Protein AF-A0A383WHK3-F1 (afdb_monomer)

Nearest PDB structures (foldseek):
  7p3q-assembly1_A  TM=7.255E-01  e=9.304E-02  Streptomyces coelicolor A3(2)
  5olk-assembly1_D  TM=7.161E-01  e=9.857E-02  Leeuwenhoekiella blandensis MED217
  8p23-assembly1_A  TM=6.210E-01  e=4.689E-01  Segatella copri
  3hnf-assembly1_B  TM=6.020E-01  e=5.008E+00  Homo sapiens
  2rn7-assembly1_A  TM=3.044E-01  e=5.306E+00  Shigella flexneri

Secondary structure (DSSP, 8-state):
--------------------HHHH---EEEESTT--EEEE--HHHHHHHHHHTT--HHHHHHHHHHHHHHHHHTT--EEEHHHHHHHHHHHHHHTT--HHHHHHHHHHHHHHHHT--------PPP-------SS-------------

pLDDT: mean 73.5, std 18.77, range [35.22, 94.31]

Solvent-accessible surface area (backbone atoms only — not comparable to full-atom values): 9647 Å² total; per-residue (Å²): 136,87,84,82,90,79,87,82,77,87,80,72,83,77,81,71,85,65,81,49,79,72,73,75,56,72,25,38,34,35,39,73,98,82,54,85,41,69,47,72,67,47,54,66,57,49,25,51,54,36,42,74,39,71,39,56,64,77,57,20,48,54,51,24,52,50,46,53,45,51,33,58,76,69,67,49,40,75,37,44,58,66,57,52,47,53,54,43,50,53,52,43,48,76,73,70,50,59,67,69,43,52,53,43,40,51,55,53,50,54,41,64,74,66,70,61,84,88,83,82,83,82,85,73,82,76,81,84,69,75,76,94,74,86,83,88,87,85,88,88,87,83,89,89,84,88,83,135

Sequence (148 aa):
MDVARGGQEGGRPKKRTGTSKYDFFKVKVWLGENMDHYYVLSRFLICRMLTVTKIPYIKAVKIALETKKYLVDNNLQDVTQTELENVLFSIIRAKGFDEQYIDCYRMVTQFYQQRQPLCIIICGTAWTGEPSSGEIWQQSSRPGSTHQ

Structure (mmCIF, N/CA/C/O backbone):
data_AF-A0A383WHK3-F1
#
_entry.id   AF-A0A383WHK3-F1
#
loop_
_atom_site.group_PDB
_atom_site.id
_atom_site.type_symbol
_atom_site.label_atom_id
_atom_site.label_alt_id
_atom_site.label_comp_id
_atom_site.label_asym_id
_atom_site.label_entity_id
_atom_site.label_seq_id
_atom_site.pdbx_PDB_ins_code
_atom_site.Cartn_x
_atom_site.Cartn_y
_atom_site.Cartn_z
_atom_site.occupancy
_atom_site.B_iso_or_equiv
_atom_site.auth_seq_id
_atom_site.auth_comp_id
_atom_site.auth_asym_id
_atom_site.auth_atom_id
_atom_site.pdbx_PDB_model_num
ATOM 1 N N . MET A 1 1 ? -36.283 -60.110 -13.080 1.00 43.97 1 MET A N 1
ATOM 2 C CA . MET A 1 1 ? -36.154 -58.720 -13.549 1.00 43.97 1 MET A CA 1
ATOM 3 C C . MET A 1 1 ? -35.778 -57.871 -12.356 1.00 43.97 1 MET A C 1
ATOM 5 O O . MET A 1 1 ? -36.614 -57.473 -11.559 1.00 43.97 1 MET A O 1
ATOM 9 N N . ASP A 1 2 ? -34.467 -57.776 -12.207 1.00 35.22 2 ASP A N 1
ATOM 10 C CA . ASP A 1 2 ? -33.658 -56.862 -11.416 1.00 35.22 2 ASP A CA 1
ATOM 11 C C . ASP A 1 2 ? -34.233 -55.437 -11.310 1.00 35.22 2 ASP A C 1
ATOM 13 O O . ASP A 1 2 ? -34.703 -54.880 -12.297 1.00 35.22 2 ASP A O 1
ATOM 17 N N . VAL A 1 3 ? -34.144 -54.800 -10.139 1.00 45.72 3 VAL A N 1
ATOM 18 C CA . VAL A 1 3 ? -33.034 -53.891 -9.784 1.00 45.72 3 VAL A CA 1
ATOM 19 C C . VAL A 1 3 ? -33.304 -53.266 -8.409 1.00 45.72 3 VAL A C 1
ATOM 21 O O . VAL A 1 3 ? -34.399 -52.816 -8.083 1.00 45.72 3 VAL A O 1
ATOM 24 N N . ALA A 1 4 ? -32.251 -53.265 -7.599 1.00 42.22 4 ALA A N 1
ATOM 25 C CA . ALA A 1 4 ? -32.159 -52.726 -6.255 1.00 42.22 4 ALA A CA 1
ATOM 26 C C . ALA A 1 4 ? -31.825 -51.219 -6.215 1.00 42.22 4 ALA A C 1
ATOM 28 O O . ALA A 1 4 ? -31.223 -50.694 -7.142 1.00 42.22 4 ALA A O 1
ATOM 29 N N . ARG A 1 5 ? -32.082 -50.620 -5.038 1.00 44.84 5 ARG A N 1
ATOM 30 C CA . ARG A 1 5 ? -31.336 -49.530 -4.361 1.00 44.84 5 ARG A CA 1
ATOM 31 C C . ARG A 1 5 ? -31.123 -48.183 -5.072 1.00 44.84 5 ARG A C 1
ATOM 33 O O . ARG A 1 5 ? -30.495 -48.084 -6.115 1.00 44.84 5 ARG A O 1
ATOM 40 N N . GLY A 1 6 ? -31.399 -47.120 -4.315 1.00 38.00 6 GLY A N 1
ATOM 41 C CA . GLY A 1 6 ? -30.724 -45.836 -4.499 1.00 38.00 6 GLY A CA 1
ATOM 42 C C . GLY A 1 6 ? -31.253 -44.730 -3.597 1.00 38.00 6 GLY A C 1
ATOM 43 O O . GLY A 1 6 ? -31.949 -43.843 -4.073 1.00 38.00 6 GLY A O 1
ATOM 44 N N . GLY A 1 7 ? -30.924 -44.765 -2.301 1.00 46.41 7 GLY A N 1
ATOM 45 C CA . GLY A 1 7 ? -30.976 -43.556 -1.478 1.00 46.41 7 GLY A CA 1
ATOM 46 C C . GLY A 1 7 ? -29.933 -42.554 -1.979 1.00 46.41 7 GLY A C 1
ATOM 47 O O . GLY A 1 7 ? -28.812 -42.952 -2.291 1.00 46.41 7 GLY A O 1
ATOM 48 N N . GLN A 1 8 ? -30.294 -41.274 -2.071 1.00 47.16 8 GLN A N 1
ATOM 49 C CA . GLN A 1 8 ? -29.325 -40.203 -2.297 1.00 47.16 8 GLN A CA 1
ATOM 50 C C . GLN A 1 8 ? -29.117 -39.401 -1.018 1.00 47.16 8 GLN A C 1
ATOM 52 O O . GLN A 1 8 ? -30.025 -38.783 -0.465 1.00 47.16 8 GLN A O 1
ATOM 57 N N . GLU A 1 9 ? -27.873 -39.499 -0.565 1.00 41.22 9 GLU A N 1
ATOM 58 C CA . GLU A 1 9 ? -27.246 -38.842 0.566 1.00 41.22 9 GLU A CA 1
ATOM 59 C C . GLU A 1 9 ? -27.196 -37.317 0.421 1.00 41.22 9 GLU A C 1
ATOM 61 O O . GLU A 1 9 ? -27.040 -36.756 -0.666 1.00 41.22 9 GLU A O 1
ATOM 66 N N . GLY A 1 10 ? -27.239 -36.650 1.576 1.00 50.59 10 GLY A N 1
ATOM 67 C CA . GLY A 1 10 ? -26.959 -35.231 1.722 1.00 50.59 10 GLY A CA 1
ATOM 68 C C . GLY A 1 10 ? -25.567 -34.845 1.215 1.00 50.59 10 GLY A C 1
ATOM 69 O O . GLY A 1 10 ? -24.540 -35.180 1.804 1.00 50.59 10 GLY A O 1
ATOM 70 N N . GLY A 1 11 ? -25.541 -34.033 0.162 1.00 41.91 11 GLY A N 1
ATOM 71 C CA . GLY A 1 11 ? -24.355 -33.308 -0.271 1.00 41.91 11 GLY A CA 1
ATOM 72 C C . GLY A 1 11 ? -24.132 -32.062 0.584 1.00 41.91 11 GLY A C 1
ATOM 73 O O . GLY A 1 11 ? -24.636 -30.986 0.275 1.00 41.91 11 GLY A O 1
ATOM 74 N N . ARG A 1 12 ? -23.334 -32.183 1.649 1.00 56.22 12 ARG A N 1
ATOM 75 C CA . ARG A 1 12 ? -22.720 -31.037 2.346 1.00 56.22 12 ARG A CA 1
ATOM 76 C C . ARG A 1 12 ? -21.965 -30.188 1.305 1.00 56.22 12 ARG A C 1
ATOM 78 O O . ARG A 1 12 ? -21.200 -30.769 0.530 1.00 56.22 12 ARG A O 1
ATOM 85 N N . PRO A 1 13 ? -22.110 -28.850 1.252 1.00 53.56 13 PRO A N 1
ATOM 86 C CA . PRO A 1 13 ? -21.389 -28.063 0.260 1.00 53.56 13 PRO A CA 1
ATOM 87 C C . PRO A 1 13 ? -19.882 -28.217 0.494 1.00 53.56 13 PRO A C 1
ATOM 89 O O . PRO A 1 13 ? -19.357 -27.857 1.551 1.00 53.56 13 PRO A O 1
ATOM 92 N N . LYS A 1 14 ? -19.182 -28.790 -0.495 1.00 52.47 14 LYS A N 1
ATOM 93 C CA . LYS A 1 14 ? -17.717 -28.864 -0.527 1.00 52.47 14 LYS A CA 1
ATOM 94 C C . LYS A 1 14 ? -17.174 -27.445 -0.362 1.00 52.47 14 LYS A C 1
ATOM 96 O O . LYS A 1 14 ? -17.355 -26.612 -1.251 1.00 52.47 14 LYS A O 1
ATOM 101 N N . LYS A 1 15 ? -16.463 -27.178 0.741 1.00 53.94 15 LYS A N 1
ATOM 102 C CA . LYS A 1 15 ? -15.545 -26.036 0.835 1.00 53.94 15 LYS A CA 1
ATOM 103 C C . LYS A 1 15 ? -14.505 -26.219 -0.265 1.00 53.94 15 LYS A C 1
ATOM 105 O O . LYS A 1 15 ? -13.530 -26.942 -0.090 1.00 53.94 15 LYS A O 1
ATOM 110 N N . ARG A 1 16 ? -14.741 -25.601 -1.420 1.00 54.88 16 ARG A N 1
ATOM 111 C CA . ARG A 1 16 ? -13.711 -25.418 -2.433 1.00 54.88 16 ARG A CA 1
ATOM 112 C C . ARG A 1 16 ? -12.630 -24.567 -1.775 1.00 54.88 16 ARG A C 1
ATOM 114 O O . ARG A 1 16 ? -12.833 -23.375 -1.561 1.00 54.88 16 ARG A O 1
ATOM 121 N N . THR A 1 17 ? -11.500 -25.175 -1.434 1.00 58.97 17 THR A N 1
ATOM 122 C CA . THR A 1 17 ? -10.219 -24.478 -1.294 1.00 58.97 17 THR A CA 1
ATOM 123 C C . THR A 1 17 ? -9.858 -23.954 -2.680 1.00 58.97 17 THR A C 1
ATOM 125 O O . THR A 1 17 ? -9.087 -24.547 -3.424 1.00 58.97 17 THR A O 1
ATOM 128 N N . GLY A 1 18 ? -10.565 -22.900 -3.085 1.00 50.91 18 GLY A N 1
ATOM 129 C CA . GLY A 1 18 ? -10.449 -22.295 -4.394 1.00 50.91 18 GLY A CA 1
ATOM 130 C C . GLY A 1 18 ? -9.168 -21.495 -4.424 1.00 50.91 18 GLY A C 1
ATOM 131 O O . GLY A 1 18 ? -9.126 -20.384 -3.899 1.00 50.91 18 GLY A O 1
ATOM 132 N N . THR A 1 19 ? -8.135 -22.058 -5.038 1.00 56.53 19 THR A N 1
ATOM 133 C CA . THR A 1 19 ? -7.092 -21.243 -5.647 1.00 56.53 19 THR A CA 1
ATOM 134 C C . THR A 1 19 ? -7.800 -20.247 -6.555 1.00 56.53 19 THR A C 1
ATOM 136 O O . THR A 1 19 ? -8.525 -20.613 -7.483 1.00 56.53 19 THR A O 1
ATOM 139 N N . SER A 1 20 ? -7.715 -18.971 -6.199 1.00 64.25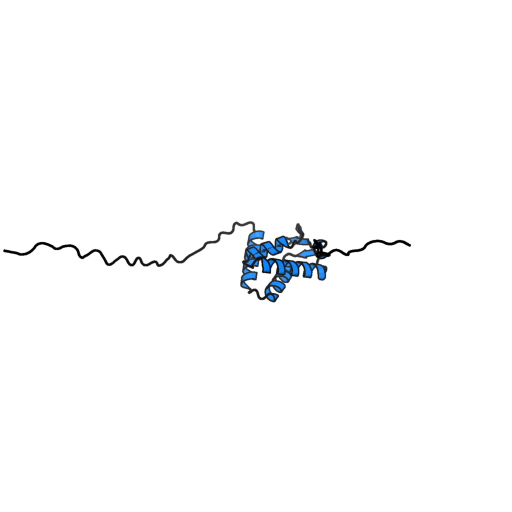 20 SER A N 1
ATOM 140 C CA . SER A 1 20 ? -8.394 -17.939 -6.962 1.00 64.25 20 SER A CA 1
ATOM 141 C C . SER A 1 20 ? -7.617 -17.716 -8.253 1.00 64.25 20 SER A C 1
ATOM 143 O O . SER A 1 20 ? -6.392 -17.815 -8.242 1.00 64.25 20 SER A O 1
ATOM 145 N N . LYS A 1 21 ? -8.287 -17.368 -9.362 1.00 73.56 21 LYS A N 1
ATOM 146 C CA . LYS A 1 21 ? -7.616 -16.962 -10.616 1.00 73.56 21 LYS A CA 1
ATOM 147 C C . LYS A 1 21 ? -6.451 -16.004 -10.318 1.00 73.56 21 LYS A C 1
ATOM 149 O O . LYS A 1 21 ? -5.365 -16.176 -10.852 1.00 73.56 21 LYS A O 1
ATOM 154 N N . TYR A 1 22 ? -6.657 -15.075 -9.383 1.00 75.25 22 TYR A N 1
ATOM 155 C CA . TYR A 1 22 ? -5.701 -14.048 -8.955 1.00 75.25 22 TYR A CA 1
ATOM 156 C C . TYR A 1 22 ? -4.447 -14.566 -8.224 1.00 75.25 22 TYR A C 1
ATOM 158 O O . TYR A 1 22 ? -3.498 -13.801 -8.066 1.00 75.25 22 TYR A O 1
ATOM 166 N N . ASP A 1 23 ? -4.421 -15.830 -7.789 1.00 69.06 23 ASP A N 1
ATOM 167 C CA . ASP A 1 23 ? -3.254 -16.452 -7.147 1.00 69.06 23 ASP A CA 1
ATOM 168 C C . ASP A 1 23 ? -2.228 -16.961 -8.173 1.00 69.06 23 ASP A C 1
ATOM 170 O O . ASP A 1 23 ? -1.044 -17.064 -7.859 1.00 69.06 23 ASP A O 1
ATOM 174 N N . PHE A 1 24 ? -2.653 -17.225 -9.414 1.00 74.38 24 PHE A N 1
ATOM 175 C CA . PHE A 1 24 ? -1.764 -17.672 -10.493 1.00 74.38 24 PHE A CA 1
ATOM 176 C C . PHE A 1 24 ? -1.035 -16.513 -11.186 1.00 74.38 24 PHE A C 1
ATOM 178 O O . PHE A 1 24 ? 0.005 -16.718 -11.811 1.00 74.38 24 PHE A O 1
ATOM 185 N N . PHE A 1 25 ? -1.548 -15.287 -11.049 1.00 78.19 25 PHE A N 1
ATOM 186 C CA . PHE A 1 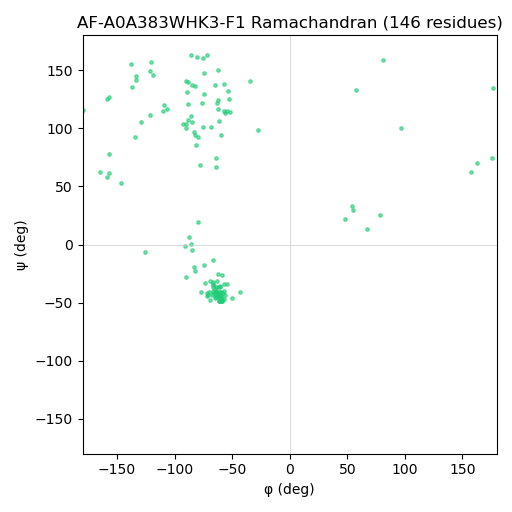25 ? -0.965 -14.107 -11.682 1.00 78.19 25 PHE A CA 1
ATOM 187 C C . PHE A 1 25 ? 0.093 -13.464 -10.788 1.00 78.19 25 PHE A C 1
ATOM 189 O O . PHE A 1 25 ? -0.196 -12.802 -9.781 1.00 78.19 25 PHE A O 1
ATOM 196 N N . LYS A 1 26 ? 1.351 -13.637 -11.191 1.00 83.50 26 LYS A N 1
ATOM 197 C CA . LYS A 1 26 ? 2.488 -12.941 -10.595 1.00 83.50 26 LYS A CA 1
ATOM 198 C C . LYS A 1 26 ? 2.491 -11.503 -11.101 1.00 83.50 26 LYS A C 1
ATOM 200 O O . LYS A 1 26 ? 2.539 -11.272 -12.298 1.00 83.50 26 LYS A O 1
ATOM 205 N N . VAL A 1 27 ? 2.421 -10.561 -10.168 1.00 88.31 27 VAL A N 1
ATOM 206 C CA . VAL A 1 27 ? 2.607 -9.133 -10.448 1.00 88.31 27 VAL A CA 1
ATOM 207 C C . VAL A 1 27 ? 3.944 -8.771 -9.826 1.00 88.31 27 VAL A C 1
ATOM 209 O O . VAL A 1 27 ? 4.121 -9.000 -8.629 1.00 88.31 27 VAL A O 1
ATOM 212 N N . LYS A 1 28 ? 4.890 -8.305 -10.629 1.00 88.88 28 LYS A N 1
ATOM 213 C CA . LYS A 1 28 ? 6.197 -7.826 -10.198 1.00 88.88 28 LYS A CA 1
ATOM 214 C C . LYS A 1 28 ? 6.098 -6.341 -9.903 1.00 88.88 28 LYS A C 1
ATOM 216 O O . LYS A 1 28 ? 5.559 -5.580 -10.702 1.00 88.88 28 LYS A O 1
ATOM 221 N N . VAL A 1 29 ? 6.612 -5.960 -8.744 1.00 87.56 29 VAL A N 1
ATOM 222 C CA . VAL A 1 29 ? 6.706 -4.566 -8.339 1.00 87.56 29 VAL A CA 1
ATOM 223 C C . VAL A 1 29 ? 8.167 -4.170 -8.343 1.00 87.56 29 VAL A C 1
ATOM 225 O O . VAL A 1 29 ? 8.954 -4.730 -7.576 1.00 87.56 29 VAL A O 1
ATOM 228 N N . TRP A 1 30 ? 8.512 -3.246 -9.229 1.00 87.69 30 TRP A N 1
ATOM 229 C CA . TRP A 1 30 ? 9.867 -2.753 -9.430 1.00 87.69 30 TRP A CA 1
ATOM 230 C C . TRP A 1 30 ? 10.210 -1.674 -8.398 1.00 87.69 30 TRP A C 1
ATOM 232 O O . TRP A 1 30 ? 9.391 -0.808 -8.076 1.00 87.69 30 TRP A O 1
ATOM 242 N N . LEU A 1 31 ? 11.423 -1.769 -7.858 1.00 83.38 31 LEU A N 1
ATOM 243 C CA . LEU A 1 31 ? 11.970 -0.932 -6.798 1.00 83.38 31 LEU A CA 1
ATOM 244 C C . LEU A 1 31 ? 13.245 -0.227 -7.267 1.00 83.38 31 LEU A C 1
ATOM 246 O O . LEU A 1 31 ? 14.034 -0.790 -8.026 1.00 83.38 31 LEU A O 1
ATOM 250 N N . GLY A 1 32 ? 13.479 0.964 -6.711 1.00 75.94 32 GLY A N 1
ATOM 251 C CA . GLY A 1 32 ? 14.653 1.787 -7.001 1.00 75.94 32 GLY A CA 1
ATOM 252 C C . GLY A 1 32 ? 14.514 2.594 -8.292 1.00 75.94 32 GLY A C 1
ATOM 253 O O . GLY A 1 32 ? 13.722 2.257 -9.168 1.00 75.94 32 GLY A O 1
ATOM 254 N N . GLU A 1 33 ? 15.297 3.667 -8.401 1.00 76.44 33 GLU A N 1
ATOM 255 C CA . GLU A 1 33 ? 15.280 4.578 -9.559 1.00 76.44 33 GLU A CA 1
ATOM 256 C C . GLU A 1 33 ? 15.702 3.876 -10.860 1.00 76.44 33 GLU A C 1
ATOM 258 O O . GLU A 1 33 ? 15.171 4.176 -11.925 1.00 76.44 33 GLU A O 1
ATOM 263 N N . ASN A 1 34 ? 16.583 2.877 -10.756 1.00 78.50 34 ASN A N 1
ATOM 264 C CA . ASN A 1 34 ? 17.087 2.089 -11.883 1.00 78.50 34 ASN A CA 1
ATOM 265 C C . ASN A 1 34 ? 16.261 0.827 -12.189 1.00 78.50 34 ASN A C 1
ATOM 267 O O . ASN A 1 34 ? 16.602 0.089 -13.107 1.00 78.50 34 ASN A O 1
ATOM 271 N N . MET A 1 35 ? 15.201 0.537 -11.420 1.00 80.00 35 MET A N 1
ATOM 272 C CA . MET A 1 35 ? 14.435 -0.715 -11.532 1.00 80.00 35 MET A CA 1
ATOM 273 C C . MET A 1 35 ? 15.298 -1.993 -11.418 1.00 80.00 35 MET A C 1
ATOM 275 O O . MET A 1 35 ? 14.987 -3.021 -12.013 1.00 80.00 35 MET A O 1
ATOM 279 N N . ASP A 1 36 ? 16.373 -1.971 -10.628 1.00 79.62 36 ASP A N 1
ATOM 280 C CA . ASP A 1 36 ? 17.313 -3.103 -10.531 1.00 79.62 36 ASP A CA 1
ATOM 281 C C . ASP A 1 36 ? 16.756 -4.292 -9.725 1.00 79.62 36 ASP A C 1
ATOM 283 O O . ASP A 1 36 ? 17.254 -5.422 -9.792 1.00 79.62 36 ASP A O 1
ATOM 287 N N . HIS A 1 37 ? 15.712 -4.054 -8.931 1.00 80.88 37 HIS A N 1
ATOM 288 C CA . HIS A 1 37 ? 15.151 -5.041 -8.018 1.00 80.88 37 HIS A CA 1
ATOM 289 C C . HIS A 1 37 ? 13.631 -5.084 -8.119 1.00 80.88 37 HIS A C 1
ATOM 291 O O . HIS A 1 37 ? 12.974 -4.059 -8.280 1.00 80.88 37 HIS A O 1
ATOM 297 N N . TYR A 1 38 ? 13.054 -6.277 -7.966 1.00 85.88 38 TYR A N 1
ATOM 298 C CA . TYR A 1 38 ? 11.607 -6.445 -7.895 1.00 85.88 38 TYR A CA 1
ATOM 299 C C . TYR A 1 38 ? 11.205 -7.439 -6.810 1.00 85.88 38 TYR A C 1
ATOM 301 O O . TYR A 1 38 ? 11.952 -8.354 -6.458 1.00 85.88 38 TYR A O 1
ATOM 309 N N . TYR A 1 39 ? 9.979 -7.293 -6.318 1.00 85.56 39 TYR A N 1
ATOM 310 C CA . TYR A 1 39 ? 9.309 -8.316 -5.520 1.00 85.56 39 TYR A CA 1
ATOM 311 C C . TYR A 1 39 ? 8.014 -8.760 -6.196 1.00 85.56 39 TYR A C 1
ATOM 313 O O . TYR A 1 39 ? 7.435 -8.043 -7.008 1.00 85.56 39 TYR A O 1
ATOM 321 N N . VAL A 1 40 ? 7.538 -9.962 -5.868 1.00 85.94 40 VAL A N 1
ATOM 322 C CA . VAL A 1 40 ? 6.234 -10.438 -6.348 1.00 85.94 40 VAL A CA 1
ATOM 323 C C . VAL A 1 40 ? 5.151 -9.990 -5.374 1.00 85.94 40 VAL A C 1
ATOM 325 O O . VAL A 1 40 ? 5.164 -10.354 -4.197 1.00 85.94 40 VAL A O 1
ATOM 328 N N . LEU A 1 41 ? 4.189 -9.216 -5.871 1.00 86.50 41 LEU A N 1
ATOM 329 C CA . LEU A 1 41 ? 3.085 -8.689 -5.086 1.00 86.50 41 LEU A CA 1
ATOM 330 C C . LEU A 1 41 ? 2.211 -9.818 -4.541 1.00 86.50 41 LEU A C 1
ATOM 332 O O . LEU A 1 41 ? 1.589 -10.582 -5.291 1.00 86.50 41 LEU A O 1
ATOM 336 N N . SER A 1 42 ? 2.098 -9.838 -3.217 1.00 84.75 42 SER A N 1
ATOM 337 C CA . SER A 1 42 ? 1.245 -10.747 -2.466 1.00 84.75 42 SER A CA 1
ATOM 338 C C . SER A 1 42 ? 0.207 -9.975 -1.662 1.00 84.75 42 SER A C 1
ATOM 340 O O . SER A 1 42 ? 0.480 -8.907 -1.112 1.00 84.75 42 SER A O 1
ATOM 342 N N . ARG A 1 43 ? -0.980 -10.571 -1.520 1.00 84.69 43 ARG A N 1
ATOM 343 C CA . ARG A 1 43 ? -2.067 -10.041 -0.683 1.00 84.69 43 ARG A CA 1
ATOM 344 C C . ARG A 1 43 ? -1.623 -9.842 0.769 1.00 84.69 43 ARG A C 1
ATOM 346 O O . ARG A 1 43 ? -2.050 -8.890 1.415 1.00 84.69 43 ARG A O 1
ATOM 353 N N . PHE A 1 44 ? -0.741 -10.711 1.267 1.00 85.81 44 PHE A N 1
ATOM 354 C CA . PHE A 1 44 ? -0.225 -10.637 2.634 1.00 85.81 44 PHE A CA 1
ATOM 355 C C . PHE A 1 44 ? 0.609 -9.377 2.879 1.00 85.81 44 PHE A C 1
ATOM 357 O O . PHE A 1 44 ? 0.495 -8.782 3.947 1.00 85.81 44 PHE A O 1
ATOM 364 N N . LEU A 1 45 ? 1.402 -8.948 1.893 1.00 85.12 45 LEU A N 1
ATOM 365 C CA . LEU A 1 45 ? 2.263 -7.773 2.015 1.00 85.12 45 LEU A CA 1
ATOM 366 C C . LEU A 1 45 ? 1.426 -6.491 2.079 1.00 85.12 45 LEU A C 1
ATOM 368 O O . LEU A 1 45 ? 1.588 -5.706 3.010 1.00 85.12 45 LEU A O 1
ATOM 372 N N . ILE A 1 46 ? 0.452 -6.346 1.174 1.00 88.62 46 ILE A N 1
ATOM 373 C CA . ILE A 1 46 ? -0.493 -5.218 1.188 1.00 88.62 46 ILE A CA 1
ATOM 374 C C . ILE A 1 46 ? -1.261 -5.194 2.513 1.00 88.62 46 ILE A C 1
ATOM 376 O O . ILE A 1 46 ? -1.324 -4.168 3.183 1.00 88.62 46 ILE A O 1
ATOM 380 N N . CYS A 1 47 ? -1.805 -6.339 2.936 1.00 89.81 47 CYS A N 1
ATOM 381 C CA . CYS A 1 47 ? -2.571 -6.420 4.175 1.00 89.81 47 CYS A CA 1
ATOM 382 C C . CYS A 1 47 ? -1.735 -6.018 5.399 1.00 89.81 47 CYS A C 1
ATOM 384 O O . CYS A 1 47 ? -2.243 -5.310 6.264 1.00 89.81 47 CYS A O 1
ATOM 386 N N . ARG A 1 48 ? -0.462 -6.438 5.470 1.00 87.12 48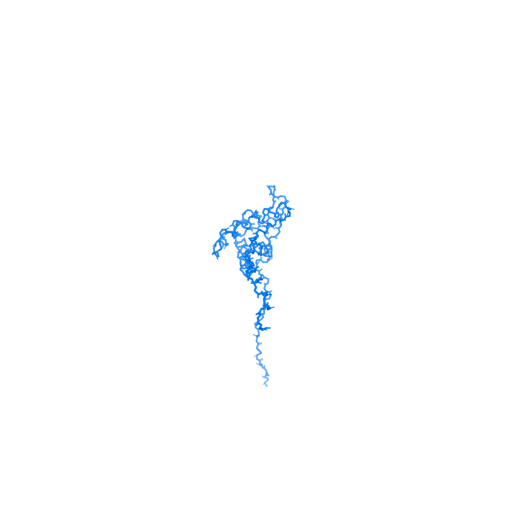 ARG A N 1
ATOM 387 C CA . ARG A 1 48 ? 0.460 -6.042 6.544 1.00 87.12 48 ARG A CA 1
ATOM 388 C C . ARG A 1 48 ? 0.675 -4.534 6.564 1.00 87.12 48 ARG A C 1
ATOM 390 O O . ARG A 1 48 ? 0.503 -3.936 7.623 1.00 87.12 48 ARG A O 1
ATOM 397 N N . MET A 1 49 ? 0.972 -3.925 5.418 1.00 86.88 49 MET A N 1
ATOM 398 C CA . MET A 1 49 ? 1.186 -2.478 5.344 1.00 86.88 49 MET A CA 1
ATOM 399 C C . MET A 1 49 ? -0.063 -1.702 5.776 1.00 86.88 49 MET A C 1
ATOM 401 O O . MET A 1 49 ? 0.029 -0.831 6.632 1.00 86.88 49 MET A O 1
ATOM 405 N N . LEU A 1 50 ? -1.248 -2.107 5.313 1.00 89.38 50 LEU A N 1
ATOM 406 C CA . LEU A 1 50 ? -2.516 -1.497 5.734 1.00 89.38 50 LEU A CA 1
ATOM 407 C C . LEU A 1 50 ? -2.788 -1.656 7.240 1.00 89.38 50 LEU A C 1
ATOM 409 O O . LEU A 1 50 ? -3.317 -0.755 7.882 1.00 89.38 50 LEU A O 1
ATOM 413 N N . THR A 1 51 ? -2.426 -2.790 7.847 1.00 89.75 51 THR A N 1
ATOM 414 C CA . THR A 1 51 ? -2.604 -2.950 9.302 1.00 89.75 51 THR A CA 1
ATOM 415 C C . THR A 1 51 ? -1.663 -2.067 10.119 1.00 89.75 51 THR A C 1
ATOM 417 O O . THR A 1 51 ? -2.045 -1.619 11.200 1.00 89.75 51 THR A O 1
ATOM 420 N N . VAL A 1 52 ? -0.459 -1.774 9.610 1.00 86.81 52 VAL A N 1
ATOM 421 C CA . VAL A 1 52 ? 0.474 -0.842 10.265 1.00 86.81 52 VAL A CA 1
ATOM 422 C C . VAL A 1 52 ? -0.095 0.578 10.254 1.00 86.81 52 VAL A C 1
ATOM 424 O O . VAL A 1 52 ? 0.031 1.288 11.249 1.00 86.81 52 VAL A O 1
ATOM 427 N N . THR A 1 53 ? -0.834 0.952 9.206 1.00 86.50 53 THR A N 1
ATOM 428 C CA . THR A 1 53 ? -1.500 2.260 9.094 1.00 86.50 53 THR A CA 1
ATOM 429 C C . THR A 1 53 ? -2.810 2.359 9.872 1.00 86.50 53 THR A C 1
ATOM 431 O O . THR A 1 53 ? -3.621 3.241 9.616 1.00 86.50 53 THR A O 1
ATOM 434 N N . LYS A 1 54 ? -3.033 1.470 10.850 1.00 87.50 54 LYS A N 1
ATOM 435 C CA . LYS A 1 54 ? -4.224 1.433 11.719 1.00 87.50 54 LYS A CA 1
ATOM 436 C C . LYS A 1 54 ? -5.532 1.066 11.005 1.00 87.50 54 LYS A C 1
ATOM 438 O O . LYS A 1 54 ? -6.601 1.195 11.603 1.00 87.50 54 LYS A O 1
ATOM 443 N N . ILE A 1 55 ? -5.492 0.548 9.774 1.00 89.19 55 ILE A N 1
ATOM 444 C CA . ILE A 1 55 ? -6.697 0.017 9.123 1.00 89.19 55 ILE A CA 1
ATOM 445 C C . ILE A 1 55 ? -7.055 -1.343 9.754 1.00 89.19 55 ILE A C 1
ATOM 447 O O . ILE A 1 55 ? -6.202 -2.235 9.818 1.00 89.19 55 ILE A O 1
ATOM 451 N N . PRO A 1 56 ? -8.314 -1.564 10.191 1.00 91.38 56 PRO A N 1
ATOM 452 C CA . PRO A 1 56 ? -8.727 -2.839 10.772 1.00 91.38 56 PRO A CA 1
ATOM 453 C C . PRO A 1 56 ? -8.488 -4.018 9.823 1.00 91.38 56 PRO A C 1
ATOM 455 O O . PRO A 1 56 ? -8.826 -3.945 8.640 1.00 91.38 56 PRO A O 1
ATOM 458 N N . TYR A 1 57 ? -7.996 -5.141 10.356 1.00 91.62 57 TYR A N 1
ATOM 459 C CA . TYR A 1 57 ? -7.588 -6.318 9.573 1.00 91.62 57 TYR A CA 1
ATOM 460 C C . TYR A 1 57 ? -8.648 -6.792 8.564 1.00 91.62 57 TYR A C 1
ATOM 462 O O . TYR A 1 57 ? -8.349 -6.989 7.390 1.00 91.62 57 TYR A O 1
ATOM 470 N N . ILE A 1 58 ? -9.915 -6.898 8.982 1.00 92.44 58 ILE A N 1
ATOM 471 C CA . ILE A 1 58 ? -11.012 -7.338 8.102 1.00 92.44 58 ILE A CA 1
ATOM 472 C C . ILE A 1 58 ? -11.194 -6.399 6.897 1.00 92.44 58 ILE A C 1
ATOM 474 O O . ILE A 1 58 ? -11.509 -6.856 5.798 1.00 92.44 58 ILE A O 1
ATOM 478 N N . LYS A 1 59 ? -10.985 -5.089 7.078 1.00 93.12 59 LYS A N 1
ATOM 479 C CA . LYS A 1 59 ? -11.048 -4.109 5.986 1.00 93.12 59 LYS A CA 1
ATOM 480 C C . LYS A 1 59 ? -9.781 -4.166 5.126 1.00 93.12 59 LYS A C 1
ATOM 482 O O . LYS A 1 59 ? -9.896 -4.170 3.904 1.00 93.12 59 LYS A O 1
ATOM 487 N N . ALA A 1 60 ? -8.608 -4.308 5.743 1.00 92.75 60 ALA A N 1
ATOM 488 C CA . ALA A 1 60 ? -7.330 -4.453 5.046 1.00 92.75 60 ALA A CA 1
ATOM 489 C C . ALA A 1 60 ? -7.314 -5.658 4.089 1.00 92.75 60 ALA A C 1
ATOM 491 O O . ALA A 1 60 ? -6.874 -5.534 2.948 1.00 92.75 60 ALA A O 1
ATOM 492 N N . VAL A 1 61 ? -7.876 -6.800 4.504 1.00 92.50 61 VAL A N 1
ATOM 493 C CA . VAL A 1 61 ? -8.015 -7.988 3.644 1.00 92.50 61 VAL A CA 1
ATOM 494 C C . VAL A 1 61 ? -8.869 -7.689 2.408 1.00 92.50 61 VAL A C 1
ATOM 496 O O . VAL A 1 61 ? -8.507 -8.091 1.303 1.00 92.50 61 VAL A O 1
ATOM 499 N N . LYS A 1 62 ? -9.987 -6.965 2.568 1.00 93.50 62 LYS A N 1
ATOM 500 C CA . LYS A 1 62 ? -10.867 -6.591 1.446 1.00 93.50 62 LYS A CA 1
ATOM 501 C C . LYS A 1 62 ? -10.159 -5.664 0.460 1.00 93.50 62 LYS A C 1
ATOM 503 O O . LYS A 1 62 ? -10.230 -5.908 -0.738 1.00 93.50 62 LYS A O 1
ATOM 508 N N . ILE A 1 63 ? -9.447 -4.658 0.966 1.00 93.94 63 ILE A N 1
ATOM 509 C CA . ILE A 1 63 ? -8.664 -3.728 0.140 1.00 93.94 63 ILE A CA 1
ATOM 510 C C . ILE A 1 63 ? -7.575 -4.493 -0.619 1.00 93.94 63 ILE A C 1
ATOM 512 O O . ILE A 1 63 ? -7.496 -4.387 -1.834 1.00 93.94 63 ILE A O 1
ATOM 516 N N . ALA A 1 64 ? -6.804 -5.349 0.058 1.00 91.69 64 ALA A N 1
ATOM 517 C CA . ALA A 1 64 ? -5.743 -6.133 -0.576 1.00 91.69 64 ALA A CA 1
ATOM 518 C C . ALA A 1 64 ? -6.261 -7.070 -1.683 1.00 91.69 64 ALA A C 1
ATOM 520 O O . ALA A 1 64 ? -5.593 -7.261 -2.703 1.00 91.69 64 ALA A O 1
ATOM 521 N N . LEU A 1 65 ? -7.448 -7.659 -1.494 1.00 91.75 65 LEU A N 1
ATOM 522 C CA . LEU A 1 65 ? -8.116 -8.461 -2.523 1.00 91.75 65 LEU A CA 1
ATOM 523 C C . LEU A 1 65 ? -8.493 -7.612 -3.740 1.00 91.75 65 LEU A C 1
ATOM 525 O O . LEU A 1 65 ? -8.254 -8.032 -4.869 1.00 91.75 65 LEU A O 1
ATOM 529 N N . GLU A 1 66 ? -9.061 -6.433 -3.506 1.00 93.12 66 GLU A N 1
ATOM 530 C CA . GLU A 1 66 ? -9.510 -5.514 -4.550 1.00 93.12 66 GLU A CA 1
ATOM 531 C C . GLU A 1 66 ? -8.338 -4.930 -5.345 1.00 93.12 66 GLU A C 1
ATOM 533 O O . GLU A 1 66 ? -8.365 -4.967 -6.572 1.00 93.12 66 GLU A O 1
ATOM 538 N N . THR A 1 67 ? -7.256 -4.526 -4.674 1.00 93.62 67 THR A N 1
ATOM 539 C CA . THR A 1 67 ? -6.022 -4.056 -5.323 1.00 93.62 67 THR A CA 1
ATOM 540 C C . THR A 1 67 ? -5.416 -5.139 -6.207 1.00 93.62 67 THR A C 1
ATOM 542 O O . THR A 1 67 ? -5.113 -4.893 -7.373 1.00 93.62 67 THR A O 1
ATOM 545 N N . LYS A 1 68 ? -5.274 -6.371 -5.696 1.00 90.00 68 LYS A N 1
ATOM 546 C CA . LYS A 1 68 ? -4.719 -7.473 -6.494 1.00 90.00 68 LYS A CA 1
ATOM 547 C C . LYS A 1 68 ? -5.620 -7.812 -7.680 1.00 90.00 68 LYS A C 1
ATOM 549 O O . LYS A 1 68 ? -5.105 -8.051 -8.768 1.00 90.00 68 LYS A O 1
ATOM 554 N N . LYS A 1 69 ? -6.940 -7.822 -7.479 1.00 91.69 69 LYS A N 1
ATOM 555 C CA . LYS A 1 69 ? -7.915 -8.042 -8.549 1.00 91.69 69 LYS A CA 1
ATOM 556 C C . LYS A 1 69 ? -7.785 -6.975 -9.637 1.00 91.69 69 LYS A C 1
ATOM 558 O O . LYS A 1 69 ? -7.651 -7.343 -10.794 1.00 91.69 69 LYS A O 1
ATOM 563 N N . TYR A 1 70 ? -7.731 -5.695 -9.268 1.00 92.81 70 TYR A N 1
ATOM 564 C CA . TYR A 1 70 ? -7.582 -4.590 -10.216 1.00 92.81 70 TYR A CA 1
ATOM 565 C C . TYR A 1 70 ? -6.325 -4.734 -11.082 1.00 92.81 70 TYR A C 1
ATOM 567 O O . TYR A 1 70 ? -6.398 -4.605 -12.301 1.00 92.81 70 TYR A O 1
ATOM 575 N N . LEU A 1 71 ? -5.177 -5.048 -10.476 1.00 91.38 71 LEU A N 1
ATOM 576 C CA . LEU A 1 71 ? -3.922 -5.211 -11.218 1.00 91.38 71 LEU A CA 1
ATOM 577 C C . LEU A 1 71 ? -3.984 -6.388 -12.199 1.00 91.38 71 LEU A C 1
ATOM 579 O O . LEU A 1 71 ? -3.519 -6.281 -13.329 1.00 91.38 71 LEU A O 1
ATOM 583 N N . VAL A 1 72 ? -4.595 -7.500 -11.787 1.00 90.38 72 VAL A N 1
ATOM 584 C 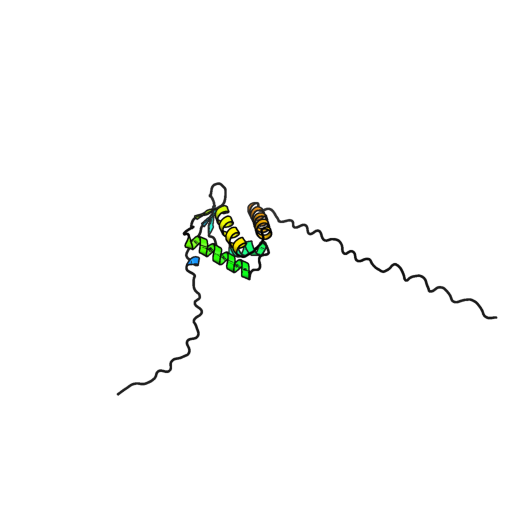CA . VAL A 1 72 ? -4.741 -8.684 -12.642 1.00 90.38 72 VAL A CA 1
ATOM 585 C C . VAL A 1 72 ? -5.761 -8.453 -13.759 1.00 90.38 72 VAL A C 1
ATOM 587 O O . VAL A 1 72 ? -5.501 -8.841 -14.893 1.00 90.38 72 VAL A O 1
ATOM 590 N N . ASP A 1 73 ? -6.891 -7.809 -13.466 1.00 92.12 73 ASP A N 1
ATOM 591 C CA . ASP A 1 73 ? -7.949 -7.544 -14.447 1.00 92.12 73 ASP A CA 1
ATOM 592 C C . ASP A 1 73 ? -7.483 -6.558 -15.534 1.00 92.12 73 ASP A C 1
ATOM 594 O O . ASP A 1 73 ? -7.852 -6.711 -16.696 1.00 92.12 73 ASP A O 1
ATOM 598 N N . ASN A 1 74 ? -6.607 -5.609 -15.185 1.00 91.00 74 ASN A N 1
ATOM 599 C CA . ASN A 1 74 ? -5.990 -4.674 -16.133 1.00 91.00 74 ASN A CA 1
ATOM 600 C C . ASN A 1 74 ? -4.693 -5.208 -16.779 1.00 91.00 74 ASN A C 1
ATOM 602 O O . ASN A 1 74 ? -4.029 -4.472 -17.501 1.00 91.00 74 ASN A O 1
ATOM 606 N N . ASN A 1 75 ? -4.318 -6.473 -16.543 1.00 88.25 75 ASN A N 1
ATOM 607 C CA . ASN A 1 75 ? -3.077 -7.092 -17.040 1.00 88.25 75 ASN A CA 1
ATOM 608 C C . ASN A 1 75 ? -1.784 -6.337 -16.663 1.00 88.25 75 ASN A C 1
ATOM 610 O O . ASN A 1 75 ? -0.777 -6.421 -17.365 1.00 88.25 75 ASN A O 1
ATOM 614 N N . LEU A 1 76 ? -1.783 -5.643 -15.523 1.00 87.56 76 LEU A N 1
ATOM 615 C CA . LEU A 1 76 ? -0.628 -4.923 -14.989 1.00 87.56 76 LEU A CA 1
ATOM 616 C C . LEU A 1 76 ? 0.295 -5.909 -14.260 1.00 87.56 76 LEU A C 1
ATOM 618 O O . LEU A 1 76 ? 0.162 -6.145 -13.056 1.00 87.56 76 LEU A O 1
ATOM 622 N N . GLN A 1 77 ? 1.184 -6.552 -15.018 1.00 87.38 77 GLN A N 1
ATOM 623 C CA . GLN A 1 77 ? 2.110 -7.568 -14.499 1.00 87.38 77 GLN A CA 1
ATOM 624 C C . GLN A 1 77 ? 3.442 -6.989 -14.028 1.00 87.38 77 GLN A C 1
ATOM 626 O O . GLN A 1 77 ? 4.037 -7.555 -13.116 1.00 87.38 77 GLN A O 1
ATOM 631 N N . ASP A 1 78 ? 3.877 -5.872 -14.601 1.00 90.44 78 ASP A N 1
ATOM 632 C CA . ASP A 1 78 ? 5.092 -5.152 -14.238 1.00 90.44 78 ASP A CA 1
ATOM 633 C C . ASP A 1 78 ? 4.684 -3.735 -13.848 1.00 90.44 78 ASP A C 1
ATOM 635 O O . ASP A 1 78 ? 4.165 -2.985 -14.669 1.00 90.44 78 ASP A O 1
ATOM 639 N N . VAL A 1 79 ? 4.826 -3.417 -12.564 1.00 90.62 79 VAL A N 1
ATOM 640 C CA . VAL A 1 79 ? 4.284 -2.193 -11.965 1.00 90.62 79 VAL A CA 1
ATOM 641 C C . VAL A 1 79 ? 5.365 -1.553 -11.108 1.00 90.62 79 VAL A C 1
ATOM 643 O O . VAL A 1 79 ? 6.126 -2.244 -10.438 1.00 90.62 79 VAL A O 1
ATOM 646 N N . THR A 1 80 ? 5.462 -0.236 -11.105 1.00 90.69 80 THR A N 1
ATOM 647 C CA . THR A 1 80 ? 6.349 0.494 -10.193 1.00 90.69 80 THR A CA 1
ATOM 648 C C . THR A 1 80 ? 5.716 0.636 -8.808 1.00 90.69 80 THR A C 1
ATOM 650 O O . THR A 1 80 ? 4.500 0.518 -8.629 1.00 90.69 80 THR A O 1
ATOM 653 N N . GLN A 1 81 ? 6.529 0.926 -7.791 1.00 87.81 81 GLN A N 1
ATOM 654 C CA . GLN A 1 81 ? 6.014 1.190 -6.445 1.00 87.81 81 GLN A CA 1
ATOM 655 C C . GLN A 1 81 ? 4.989 2.344 -6.429 1.00 87.81 81 GLN A C 1
ATOM 657 O O . GLN A 1 81 ? 3.953 2.236 -5.775 1.00 87.81 81 GLN A O 1
ATOM 662 N N . THR A 1 82 ? 5.231 3.413 -7.192 1.00 89.38 82 THR A N 1
ATOM 663 C CA . THR A 1 82 ? 4.330 4.574 -7.275 1.00 89.38 82 THR A CA 1
ATOM 664 C C . THR A 1 82 ? 2.995 4.227 -7.932 1.00 89.38 82 THR A C 1
ATOM 666 O O . THR A 1 82 ? 1.942 4.635 -7.447 1.00 89.38 82 THR A O 1
ATOM 669 N N . GLU A 1 83 ? 3.003 3.439 -9.007 1.00 92.06 83 GLU A N 1
ATOM 670 C CA . GLU A 1 83 ? 1.769 2.987 -9.660 1.00 92.06 83 GLU A CA 1
ATOM 671 C C . GLU A 1 83 ? 0.938 2.088 -8.740 1.00 92.06 83 GLU A C 1
ATOM 673 O O . GLU A 1 83 ? -0.280 2.259 -8.644 1.00 92.06 83 GLU A O 1
ATOM 678 N N . LEU A 1 84 ? 1.589 1.174 -8.012 1.00 91.62 84 LEU A N 1
ATOM 679 C CA . LEU A 1 84 ? 0.924 0.347 -7.007 1.00 91.62 84 LEU A CA 1
ATOM 680 C C . LEU A 1 84 ? 0.264 1.211 -5.922 1.00 91.62 84 LEU A C 1
ATOM 682 O O . LEU A 1 84 ? -0.884 0.960 -5.553 1.00 91.62 84 LEU A O 1
ATOM 686 N N . GLU A 1 85 ? 0.975 2.217 -5.416 1.00 92.00 85 GLU A N 1
ATOM 687 C CA . GLU A 1 85 ? 0.472 3.144 -4.400 1.00 92.00 85 GLU A CA 1
ATOM 688 C C . GLU A 1 85 ? -0.716 3.961 -4.905 1.00 92.00 85 GLU A C 1
ATOM 690 O O . GLU A 1 85 ? -1.723 4.057 -4.209 1.00 92.00 85 GLU A O 1
ATOM 695 N N . ASN A 1 86 ? -0.668 4.460 -6.139 1.00 93.38 86 ASN A N 1
ATOM 696 C CA . ASN A 1 86 ? -1.780 5.195 -6.742 1.00 93.38 86 ASN A CA 1
ATOM 697 C C . ASN A 1 86 ? -3.056 4.342 -6.827 1.00 93.38 86 ASN A C 1
ATOM 699 O O . ASN A 1 86 ? -4.147 4.807 -6.486 1.00 93.38 86 ASN A O 1
ATOM 703 N N . VAL A 1 87 ? -2.923 3.074 -7.233 1.00 93.81 87 VAL A N 1
ATOM 704 C CA . VAL A 1 87 ? -4.042 2.116 -7.256 1.00 93.81 87 VAL A CA 1
ATOM 705 C C . VAL A 1 87 ? -4.528 1.803 -5.840 1.00 93.81 87 VAL A C 1
ATOM 707 O O . VAL A 1 87 ? -5.728 1.696 -5.596 1.00 93.81 87 VAL A O 1
ATOM 710 N N . LEU A 1 88 ? -3.618 1.652 -4.880 1.00 93.19 88 LEU A N 1
ATOM 711 C CA . LEU A 1 88 ? -3.988 1.379 -3.497 1.00 93.19 88 LEU A CA 1
ATOM 712 C C . LEU A 1 88 ? -4.751 2.560 -2.877 1.00 93.19 88 LEU A C 1
ATOM 714 O O . LEU A 1 88 ? -5.798 2.358 -2.262 1.00 93.19 88 LEU A O 1
ATOM 718 N N . PHE A 1 89 ? -4.263 3.785 -3.066 1.00 94.31 89 PHE A N 1
ATOM 719 C CA . PHE A 1 89 ? -4.865 4.998 -2.516 1.00 94.31 89 PHE A CA 1
ATOM 720 C C . PHE A 1 89 ? -6.228 5.297 -3.135 1.00 94.31 89 PHE A C 1
ATOM 722 O O . PHE A 1 89 ? -7.139 5.700 -2.411 1.00 94.31 89 PHE A O 1
ATOM 729 N N . SER A 1 90 ? -6.424 5.029 -4.430 1.00 94.31 90 SER A N 1
ATOM 730 C CA . SER A 1 90 ? -7.745 5.175 -5.052 1.00 94.31 90 SER A CA 1
ATOM 731 C C . SER A 1 90 ? -8.781 4.234 -4.422 1.00 94.31 90 SER A C 1
ATOM 733 O O . SER A 1 90 ? -9.895 4.660 -4.117 1.00 94.31 90 SER A O 1
ATOM 735 N N . ILE A 1 91 ? -8.397 2.989 -4.119 1.00 94.19 91 ILE A N 1
ATOM 736 C CA . ILE A 1 91 ? -9.269 2.008 -3.455 1.00 94.19 91 ILE A CA 1
ATOM 737 C C . ILE A 1 91 ? -9.521 2.392 -1.990 1.00 94.19 91 ILE A C 1
ATOM 739 O O . ILE A 1 91 ? -10.648 2.275 -1.512 1.00 94.19 91 ILE A O 1
ATOM 743 N N . ILE A 1 92 ? -8.506 2.873 -1.266 1.00 92.25 92 ILE A N 1
ATOM 744 C CA . ILE A 1 92 ? -8.649 3.346 0.123 1.00 92.25 92 ILE A CA 1
ATOM 745 C C . ILE A 1 92 ? -9.652 4.508 0.198 1.00 92.25 92 ILE A C 1
ATOM 747 O O . ILE A 1 92 ? -10.586 4.447 1.003 1.00 92.25 92 ILE A O 1
ATOM 751 N N . ARG A 1 93 ? -9.532 5.502 -0.694 1.00 92.88 93 ARG A N 1
ATOM 752 C CA . ARG A 1 93 ? -10.481 6.625 -0.805 1.00 92.88 93 ARG A CA 1
ATOM 753 C C . ARG A 1 93 ? -11.890 6.148 -1.141 1.00 92.88 93 ARG A C 1
ATOM 755 O O . ARG A 1 93 ? -12.847 6.547 -0.486 1.00 92.88 93 ARG A O 1
ATOM 762 N N . ALA A 1 94 ? -12.023 5.226 -2.097 1.00 92.56 94 ALA A N 1
ATOM 763 C CA . ALA A 1 94 ? -13.317 4.656 -2.477 1.00 92.56 94 ALA A CA 1
ATOM 764 C C . ALA A 1 94 ? -14.009 3.894 -1.328 1.00 92.56 94 ALA A C 1
ATOM 766 O O . ALA A 1 94 ? -15.233 3.777 -1.304 1.00 92.56 94 ALA A O 1
ATOM 767 N N . LYS A 1 95 ? -13.248 3.384 -0.350 1.00 90.44 95 LYS A N 1
ATOM 768 C CA . LYS A 1 95 ? -13.779 2.735 0.862 1.00 90.44 95 LYS A CA 1
ATOM 769 C C . LYS A 1 95 ? -14.112 3.717 1.992 1.00 90.44 95 LYS A C 1
ATOM 771 O O . LYS A 1 95 ? -14.562 3.262 3.045 1.00 90.44 95 LYS A O 1
ATOM 776 N N . GLY A 1 96 ? -13.906 5.019 1.784 1.00 90.25 96 GLY A N 1
ATOM 777 C CA . GLY A 1 96 ? -14.211 6.071 2.753 1.00 90.25 96 GLY A CA 1
ATOM 778 C C . GLY A 1 96 ? -13.178 6.212 3.870 1.00 90.25 96 GLY A C 1
ATOM 779 O O . GLY A 1 96 ? -13.533 6.633 4.967 1.00 90.25 96 GLY A O 1
ATOM 780 N N . PHE A 1 97 ? -11.926 5.811 3.636 1.00 89.31 97 PHE A N 1
ATOM 781 C CA . PHE A 1 97 ? -10.835 6.134 4.556 1.00 89.31 97 PHE A CA 1
ATOM 782 C C . PHE A 1 97 ? -10.271 7.515 4.234 1.00 89.31 97 PHE A C 1
ATOM 784 O O . PHE A 1 97 ? -10.071 7.848 3.067 1.00 89.31 97 PHE A O 1
ATOM 791 N N . ASP A 1 98 ? -10.017 8.281 5.288 1.00 88.62 98 ASP A N 1
ATOM 792 C CA . ASP A 1 98 ? -9.505 9.646 5.213 1.00 88.62 98 ASP A CA 1
ATOM 793 C C . ASP A 1 98 ? -8.028 9.704 4.773 1.00 88.62 98 ASP A C 1
ATOM 795 O O . ASP A 1 98 ? -7.294 8.712 4.868 1.00 88.62 98 ASP A O 1
ATOM 799 N N . GLU A 1 99 ? -7.571 10.882 4.346 1.00 89.19 99 GLU A N 1
ATOM 800 C CA . GLU A 1 99 ? -6.187 11.126 3.906 1.00 89.19 99 GLU A CA 1
ATOM 801 C C . GLU A 1 99 ? -5.162 10.820 5.010 1.00 89.19 99 GLU A C 1
ATOM 803 O O . GLU A 1 99 ? -4.058 10.372 4.716 1.00 89.19 99 GLU A O 1
ATOM 808 N N . GLN A 1 100 ? -5.548 10.906 6.289 1.00 87.62 100 GLN A N 1
ATOM 809 C CA . GLN A 1 100 ? -4.688 10.545 7.426 1.00 87.62 100 GLN A CA 1
ATOM 810 C C . GLN A 1 100 ? -4.122 9.114 7.330 1.00 87.62 100 GLN A C 1
ATOM 812 O O . GLN A 1 100 ? -2.991 8.847 7.746 1.00 87.62 100 GLN A O 1
ATOM 817 N N . TYR A 1 101 ? -4.888 8.175 6.763 1.00 88.00 101 TYR A N 1
ATOM 818 C CA . TYR A 1 101 ? -4.437 6.795 6.555 1.00 88.00 101 TYR A CA 1
ATOM 819 C C . TYR A 1 101 ? -3.419 6.687 5.415 1.00 88.00 101 TYR A C 1
ATOM 821 O O . TYR A 1 101 ? -2.521 5.842 5.472 1.00 88.00 101 TYR A O 1
ATOM 829 N N . ILE A 1 102 ? -3.556 7.537 4.396 1.00 89.06 102 ILE A N 1
ATOM 830 C CA . ILE A 1 102 ? -2.642 7.633 3.255 1.00 89.06 102 ILE A CA 1
ATOM 831 C C . ILE A 1 102 ? -1.331 8.277 3.711 1.00 89.06 102 ILE A C 1
ATOM 833 O O . ILE A 1 102 ? -0.262 7.739 3.428 1.00 89.06 102 ILE A O 1
ATOM 837 N N . ASP A 1 103 ? -1.392 9.342 4.506 1.00 89.06 103 ASP A N 1
ATOM 838 C CA . ASP A 1 103 ? -0.210 9.991 5.078 1.00 89.06 103 ASP A CA 1
ATOM 839 C C . ASP A 1 103 ? 0.570 9.044 5.992 1.00 89.06 103 ASP A C 1
ATOM 841 O O . ASP A 1 103 ? 1.790 8.907 5.866 1.00 89.06 103 ASP A O 1
ATOM 845 N N . CYS A 1 104 ? -0.135 8.306 6.856 1.00 87.00 104 CYS A N 1
ATOM 846 C CA . CYS A 1 104 ? 0.478 7.273 7.685 1.00 87.00 104 CYS A CA 1
ATOM 847 C C . CYS A 1 104 ? 1.134 6.183 6.824 1.00 87.00 104 CYS A C 1
ATOM 849 O O . CYS A 1 104 ? 2.253 5.759 7.114 1.00 87.00 104 CYS A O 1
ATOM 851 N N . TYR A 1 105 ? 0.484 5.764 5.732 1.00 88.69 105 TYR A N 1
ATOM 852 C CA . TYR A 1 105 ? 1.066 4.813 4.784 1.00 88.69 105 TYR A CA 1
ATOM 853 C 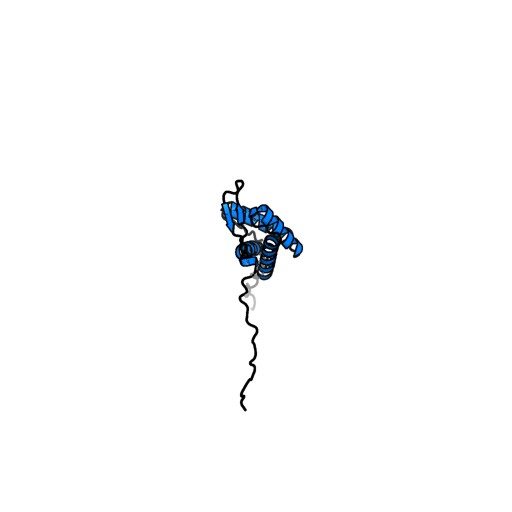C . TYR A 1 105 ? 2.359 5.340 4.165 1.00 88.69 105 TYR A C 1
ATOM 855 O O . TYR A 1 105 ? 3.360 4.621 4.145 1.00 88.69 105 TYR A O 1
ATOM 863 N N . ARG A 1 106 ? 2.366 6.588 3.680 1.00 87.94 106 ARG A N 1
ATOM 864 C CA . ARG A 1 106 ? 3.553 7.209 3.072 1.00 87.94 106 ARG A CA 1
ATOM 865 C C . ARG A 1 106 ? 4.694 7.304 4.077 1.00 87.94 106 ARG A C 1
ATOM 867 O O . ARG A 1 106 ? 5.801 6.884 3.760 1.00 87.94 106 ARG A O 1
ATOM 874 N N . MET A 1 107 ? 4.405 7.749 5.298 1.00 83.88 107 MET A N 1
ATOM 875 C CA . MET A 1 107 ? 5.382 7.836 6.385 1.00 83.88 107 MET A CA 1
ATOM 876 C C . MET A 1 107 ? 5.996 6.468 6.709 1.00 83.88 107 MET A C 1
ATOM 878 O O . MET A 1 107 ? 7.215 6.322 6.752 1.00 83.88 107 MET A O 1
ATOM 882 N N . VAL A 1 108 ? 5.158 5.441 6.879 1.00 81.44 108 VAL A N 1
ATOM 883 C CA . VAL A 1 108 ? 5.600 4.067 7.157 1.00 81.44 108 VAL A CA 1
ATOM 884 C C . VAL A 1 108 ? 6.438 3.516 6.003 1.00 81.44 108 VAL A C 1
ATOM 886 O O . VAL A 1 108 ? 7.463 2.878 6.232 1.00 81.44 108 VAL A O 1
ATOM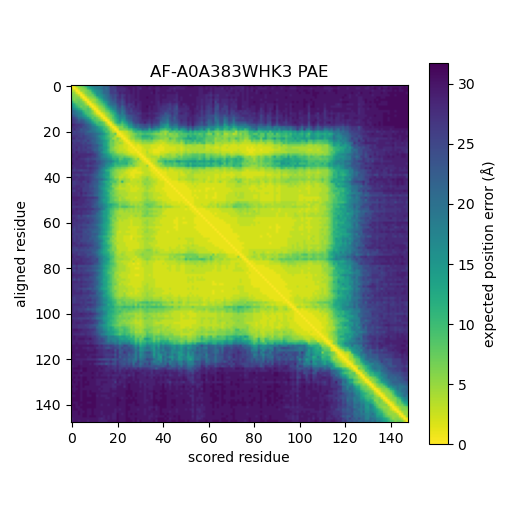 889 N N . THR A 1 109 ? 6.035 3.770 4.761 1.00 80.19 109 THR A N 1
ATOM 890 C CA . THR A 1 109 ? 6.722 3.244 3.575 1.00 80.19 109 THR A CA 1
ATOM 891 C C . THR A 1 109 ? 8.077 3.916 3.358 1.00 80.19 109 THR A C 1
ATOM 893 O O . THR A 1 109 ? 9.063 3.214 3.142 1.00 80.19 109 THR A O 1
ATOM 896 N N . GLN A 1 110 ? 8.161 5.244 3.507 1.00 76.69 110 GLN A N 1
ATOM 897 C CA . GLN A 1 110 ? 9.429 5.988 3.494 1.00 76.69 110 GLN A CA 1
ATOM 898 C C . GLN A 1 110 ? 10.393 5.453 4.555 1.00 76.69 110 GLN A C 1
ATOM 900 O O . GLN A 1 110 ? 11.568 5.205 4.291 1.00 76.69 110 GLN A O 1
ATOM 905 N N . PHE A 1 111 ? 9.864 5.199 5.745 1.00 71.25 111 PHE A N 1
ATOM 906 C CA . PHE A 1 111 ? 10.623 4.663 6.854 1.00 71.25 111 PHE A CA 1
ATOM 907 C C . PHE A 1 111 ? 11.167 3.242 6.577 1.00 71.25 111 PHE A C 1
ATOM 909 O O . PHE A 1 111 ? 12.352 2.975 6.793 1.00 71.25 111 PHE A O 1
ATOM 916 N N . TYR A 1 112 ? 10.349 2.343 6.013 1.00 68.75 112 TYR A N 1
ATOM 917 C CA . TYR A 1 112 ? 10.801 1.005 5.600 1.00 68.75 112 TYR A CA 1
ATOM 918 C C . TYR A 1 112 ? 11.855 1.046 4.485 1.00 68.75 112 TYR A C 1
ATOM 920 O O . TYR A 1 112 ? 12.776 0.226 4.491 1.00 68.75 112 TYR A O 1
ATOM 928 N N . GLN A 1 113 ? 11.745 1.989 3.545 1.00 66.56 113 GLN A N 1
ATOM 929 C CA . GLN A 1 113 ? 12.721 2.172 2.467 1.00 66.56 113 GLN A CA 1
ATOM 930 C C . GLN A 1 113 ? 14.082 2.645 2.995 1.00 66.56 113 GLN A C 1
ATOM 932 O O . GLN A 1 113 ? 15.115 2.221 2.482 1.00 66.56 113 GLN A O 1
ATOM 937 N N . GLN A 1 114 ? 14.097 3.462 4.050 1.00 57.75 114 GLN A N 1
ATOM 938 C CA . GLN A 1 114 ? 15.328 4.006 4.630 1.00 57.75 114 GLN A CA 1
ATOM 939 C C . GLN A 1 114 ? 16.023 3.078 5.642 1.00 57.75 114 GLN A C 1
ATOM 941 O O . GLN A 1 114 ? 17.107 3.415 6.112 1.00 57.75 114 GLN A O 1
ATOM 946 N N . ARG A 1 115 ? 15.438 1.915 5.990 1.00 55.31 115 ARG A N 1
ATOM 947 C CA . ARG A 1 115 ? 15.943 0.984 7.031 1.00 55.31 115 ARG A CA 1
ATOM 948 C C . ARG A 1 115 ? 16.311 1.670 8.362 1.00 55.31 115 ARG A C 1
ATOM 950 O O . ARG A 1 115 ? 17.100 1.129 9.136 1.00 55.31 115 ARG A O 1
ATOM 957 N N . GLN A 1 116 ? 15.760 2.851 8.639 1.00 46.31 116 GLN A N 1
ATOM 958 C CA . GLN A 1 116 ? 15.943 3.522 9.924 1.00 46.31 116 GLN A CA 1
ATOM 959 C C . GLN A 1 116 ? 15.081 2.820 10.993 1.00 46.31 116 GLN A C 1
ATOM 961 O O . GLN A 1 116 ? 14.198 2.056 10.621 1.00 46.31 116 GLN A O 1
ATOM 966 N N . PRO A 1 117 ? 15.352 2.975 12.303 1.00 38.84 117 PRO A N 1
ATOM 967 C CA . PRO A 1 117 ? 14.479 2.532 13.404 1.00 38.84 117 PRO A CA 1
ATOM 968 C C . PRO A 1 117 ? 13.436 3.608 13.799 1.00 38.84 117 PRO A C 1
ATOM 970 O O . PRO A 1 117 ? 13.745 4.797 13.807 1.00 38.84 117 PRO A O 1
ATOM 973 N N . LEU A 1 118 ? 12.182 3.209 14.090 1.00 45.03 118 LEU A N 1
ATOM 974 C CA . LEU A 1 118 ? 11.039 4.126 14.240 1.00 45.03 118 LEU A CA 1
ATOM 975 C C . LEU A 1 118 ? 10.984 4.537 15.702 1.00 45.03 118 LEU A C 1
ATOM 977 O O . LEU A 1 118 ? 10.486 3.787 16.540 1.00 45.03 118 LEU A O 1
ATOM 981 N N . CYS A 1 119 ? 11.493 5.724 16.009 1.00 46.56 119 CYS A N 1
ATOM 982 C CA . CYS A 1 119 ? 11.381 6.301 17.341 1.00 46.56 119 CYS A CA 1
ATOM 983 C C . CYS A 1 119 ? 10.017 6.991 17.481 1.00 46.56 119 CYS A C 1
ATOM 985 O O . CYS A 1 119 ? 9.844 8.132 17.057 1.00 46.56 119 CYS A O 1
ATOM 987 N N . ILE A 1 120 ? 9.035 6.300 18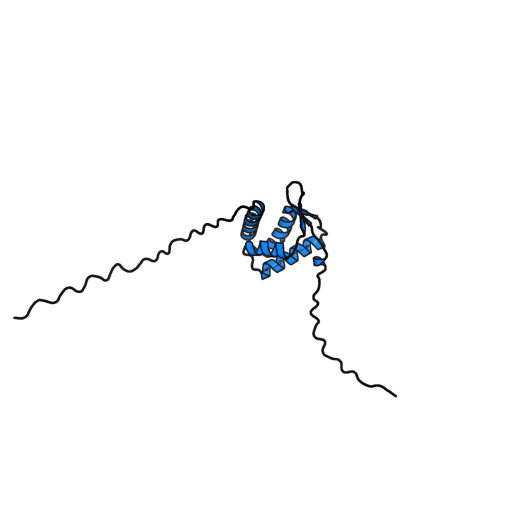.067 1.00 57.34 120 ILE A N 1
ATOM 988 C CA . ILE A 1 120 ? 7.751 6.907 18.444 1.00 57.34 120 ILE A CA 1
ATOM 989 C C . ILE A 1 120 ? 7.921 7.545 19.827 1.00 57.34 120 ILE A C 1
ATOM 991 O O . ILE A 1 120 ? 7.975 6.839 20.832 1.00 57.34 120 ILE A O 1
ATOM 995 N N . ILE A 1 121 ? 8.000 8.876 19.887 1.00 54.97 121 ILE A N 1
ATOM 996 C CA . ILE A 1 121 ? 7.961 9.622 21.151 1.00 54.97 121 ILE A CA 1
ATOM 997 C C . ILE A 1 121 ? 6.491 9.856 21.505 1.00 54.97 121 ILE A C 1
ATOM 999 O O . ILE A 1 121 ? 5.790 10.603 20.827 1.00 54.97 121 ILE A O 1
ATOM 1003 N N . ILE A 1 122 ? 6.010 9.188 22.554 1.00 58.16 122 ILE A N 1
ATOM 1004 C CA . ILE A 1 122 ? 4.659 9.387 23.086 1.00 58.16 122 ILE A CA 1
ATOM 1005 C C . ILE A 1 122 ? 4.745 10.436 24.196 1.00 58.16 122 ILE A C 1
ATOM 1007 O O . ILE A 1 122 ? 5.187 10.137 25.304 1.00 58.16 122 ILE A O 1
ATOM 1011 N N . CYS A 1 123 ? 4.316 11.662 23.908 1.00 64.06 123 CYS A N 1
ATOM 1012 C CA . CYS A 1 123 ? 4.150 12.705 24.917 1.00 64.06 123 CYS A CA 1
ATOM 1013 C C . CYS A 1 123 ? 2.720 12.619 25.470 1.00 64.06 123 CYS A C 1
ATOM 1015 O O . CYS A 1 123 ? 1.775 13.019 24.794 1.00 64.06 123 CYS A O 1
ATOM 1017 N N . GLY A 1 124 ? 2.542 12.076 26.675 1.00 53.22 124 GLY A N 1
ATOM 1018 C CA . GLY A 1 124 ? 1.288 12.206 27.421 1.00 53.22 124 GLY A CA 1
ATOM 1019 C C . GLY A 1 124 ? 1.330 13.445 28.313 1.00 53.22 124 GLY A C 1
ATOM 1020 O O . GLY A 1 124 ? 2.360 13.724 28.925 1.00 53.22 124 GLY A O 1
ATOM 1021 N N . THR A 1 125 ? 0.223 14.182 28.426 1.00 59.81 125 THR A N 1
ATOM 1022 C CA . THR A 1 125 ? 0.050 15.141 29.524 1.00 59.81 125 THR A CA 1
ATOM 1023 C C . THR A 1 125 ? 0.064 14.360 30.831 1.00 59.81 125 THR A C 1
ATOM 1025 O O . THR A 1 125 ? -0.714 13.415 30.990 1.00 59.81 125 THR A O 1
ATOM 1028 N N . ALA A 1 126 ? 0.959 14.725 31.749 1.00 53.88 126 ALA A N 1
ATOM 1029 C CA . ALA A 1 126 ? 0.974 14.158 33.085 1.00 53.88 126 ALA A CA 1
ATOM 1030 C C . ALA A 1 126 ? -0.424 14.301 33.693 1.00 53.88 126 ALA A C 1
ATOM 1032 O O . ALA A 1 126 ? -0.992 15.391 33.727 1.00 53.88 126 ALA A O 1
ATOM 1033 N N . TRP A 1 127 ? -0.961 13.165 34.117 1.00 47.25 127 TRP A N 1
ATOM 1034 C CA . TRP A 1 127 ? -2.059 13.013 35.054 1.00 47.25 127 TRP A CA 1
ATOM 1035 C C . TRP A 1 127 ? -2.100 14.210 36.018 1.00 47.25 127 TRP A C 1
ATOM 1037 O O . TRP A 1 127 ? -1.334 14.263 36.977 1.00 47.25 127 TRP A O 1
ATOM 1047 N N . THR A 1 128 ? -2.960 15.200 35.760 1.00 58.47 128 THR A N 1
ATOM 1048 C CA . THR A 1 128 ? -3.263 16.250 36.742 1.00 58.47 128 THR A CA 1
ATOM 1049 C C . THR A 1 128 ? -4.222 15.630 37.748 1.00 58.47 128 THR A C 1
ATOM 1051 O O . THR A 1 128 ? -5.417 15.888 37.766 1.00 58.47 128 THR A O 1
ATOM 1054 N N . GLY A 1 129 ? -3.690 14.681 38.513 1.00 45.69 129 GLY A N 1
ATOM 1055 C CA . GLY A 1 129 ? -4.283 14.232 39.752 1.00 45.69 129 GLY A CA 1
ATOM 1056 C C . GLY A 1 1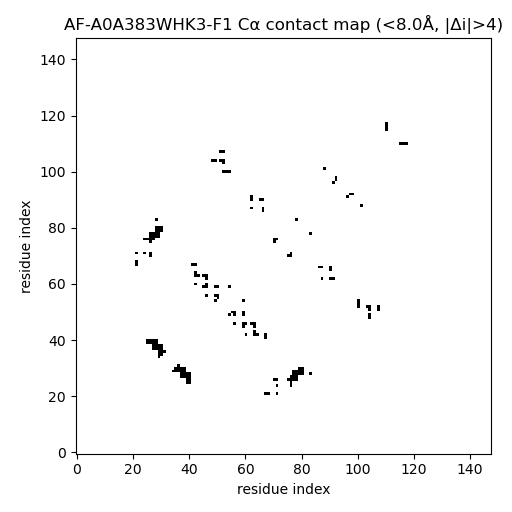29 ? -3.825 15.243 40.768 1.00 45.69 129 GLY A C 1
ATOM 1057 O O . GLY A 1 129 ? -2.710 15.146 41.263 1.00 45.69 129 GLY A O 1
ATOM 1058 N N . GLU A 1 130 ? -4.646 16.252 41.000 1.00 50.44 130 GLU A N 1
ATOM 1059 C CA . GLU A 1 130 ? -4.559 17.043 42.211 1.00 50.44 130 GLU A CA 1
ATOM 1060 C C . GLU A 1 130 ? -4.697 16.056 43.386 1.00 50.44 130 GLU A C 1
ATOM 1062 O O . GLU A 1 130 ? 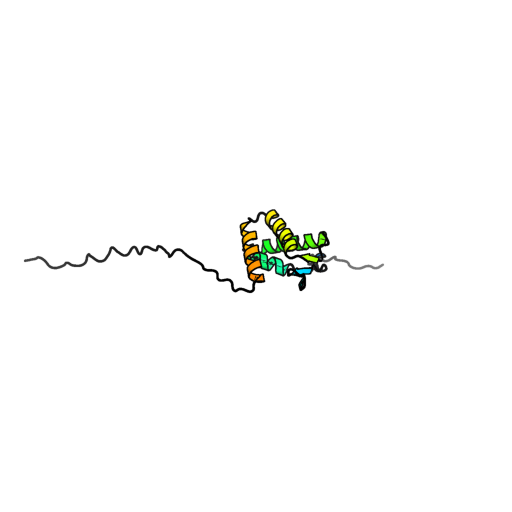-5.743 15.409 43.511 1.00 50.44 130 GLU A O 1
ATOM 1067 N N . PRO A 1 131 ? -3.666 15.829 44.221 1.00 43.66 131 PRO A N 1
ATOM 1068 C CA . PRO A 1 131 ? -3.907 15.178 45.491 1.00 43.66 131 PRO A CA 1
ATOM 1069 C C . PRO A 1 131 ? -4.703 16.174 46.336 1.00 43.66 131 PRO A C 1
ATOM 1071 O O . PRO A 1 131 ? -4.147 17.117 46.893 1.00 43.66 131 PRO A O 1
ATOM 1074 N N . SER A 1 132 ? -6.016 15.960 46.416 1.00 52.66 132 SER A N 1
ATOM 1075 C CA . SER A 1 132 ? -6.914 16.553 47.412 1.00 52.66 132 SER A CA 1
ATOM 1076 C C . SER A 1 132 ? -6.526 16.058 48.817 1.00 52.66 132 SER A C 1
ATOM 1078 O O . SER A 1 132 ? -7.250 15.291 49.448 1.00 52.66 132 SER A O 1
ATOM 1080 N N . SER A 1 133 ? -5.344 16.466 49.278 1.00 56.47 133 SER A N 1
ATOM 1081 C CA . SER A 1 133 ? -4.692 16.015 50.510 1.00 56.47 133 SER A CA 1
ATOM 1082 C C . SER A 1 133 ? -3.886 17.168 51.120 1.00 56.47 133 SER A C 1
ATOM 1084 O O . SER A 1 133 ? -2.685 17.048 51.350 1.00 56.47 133 SER A O 1
ATOM 1086 N N . GLY A 1 134 ? -4.531 18.319 51.319 1.00 51.06 134 GLY A N 1
ATOM 1087 C CA . GLY A 1 134 ? -3.940 19.500 51.966 1.00 51.06 134 GLY A CA 1
ATOM 1088 C C . GLY A 1 134 ? -4.736 20.035 53.159 1.00 51.06 134 GLY A C 1
ATOM 1089 O O . GLY A 1 134 ? -4.244 20.897 53.876 1.00 51.06 134 GLY A O 1
ATOM 1090 N N . GLU A 1 135 ? -5.927 19.499 53.419 1.00 53.75 135 GLU A N 1
ATOM 1091 C CA . GLU A 1 135 ? -6.737 19.799 54.596 1.00 53.75 135 GLU A CA 1
ATOM 1092 C C . GLU A 1 135 ? -7.139 18.466 55.218 1.00 53.75 135 GLU A C 1
ATOM 1094 O O . GLU A 1 135 ? -7.913 17.730 54.628 1.00 53.75 135 GLU A O 1
ATOM 1099 N N . ILE A 1 136 ? -6.510 18.116 56.340 1.00 51.12 136 ILE A N 1
ATOM 1100 C CA . ILE A 1 136 ? -6.966 17.281 57.473 1.00 51.12 136 ILE A CA 1
ATOM 1101 C C . ILE A 1 136 ? -5.677 16.883 58.210 1.00 51.12 136 ILE A C 1
ATOM 1103 O O . ILE A 1 136 ? -5.221 15.754 58.147 1.00 51.12 136 ILE A O 1
ATOM 1107 N N . TRP A 1 137 ? -5.035 17.851 58.867 1.00 41.50 137 TRP A N 1
ATOM 1108 C CA . TRP A 1 137 ? -4.087 17.616 59.967 1.00 41.50 137 TRP A CA 1
ATOM 1109 C C . TRP A 1 137 ? -4.001 18.881 60.820 1.00 41.50 137 TRP A C 1
ATOM 1111 O O . TRP A 1 137 ? -2.952 19.510 60.911 1.00 41.50 137 TRP A O 1
ATOM 1121 N N . GLN A 1 138 ? -5.119 19.292 61.429 1.00 54.47 138 GLN A N 1
ATOM 1122 C CA . GLN A 1 138 ? -5.071 20.235 62.552 1.00 54.47 138 GLN A CA 1
ATOM 1123 C C . GLN A 1 138 ? -6.378 20.305 63.353 1.00 54.47 138 GLN A C 1
ATOM 1125 O O . GLN A 1 138 ? -6.985 21.356 63.470 1.00 54.47 138 GLN A O 1
ATOM 1130 N N . GLN A 1 139 ? -6.806 19.203 63.979 1.00 53.66 139 GLN A N 1
ATOM 1131 C CA . GLN A 1 139 ? -7.671 19.325 65.162 1.00 53.66 139 GLN A CA 1
ATOM 1132 C C . GLN A 1 139 ? -7.597 18.081 66.062 1.00 53.66 139 GLN A C 1
ATOM 1134 O O . GLN A 1 139 ? -8.479 17.233 66.061 1.00 53.66 139 GLN A O 1
ATOM 1139 N N . SER A 1 140 ? -6.527 17.959 66.847 1.00 51.16 140 SER A N 1
ATOM 1140 C CA . SER A 1 140 ? -6.500 17.061 68.013 1.00 51.16 140 SER A CA 1
ATOM 1141 C C . SER A 1 140 ? -5.417 17.496 69.005 1.00 51.16 140 SER A C 1
ATOM 1143 O O . SER A 1 140 ? -4.519 16.735 69.355 1.00 51.16 140 SER A O 1
ATOM 1145 N N . SER A 1 141 ? -5.513 18.740 69.473 1.00 52.16 141 SER A N 1
ATOM 1146 C CA . SER A 1 141 ? -4.817 19.182 70.683 1.00 52.16 141 SER A CA 1
ATOM 1147 C C . SER A 1 141 ? -5.789 19.972 71.546 1.00 52.16 141 SER A C 1
ATOM 1149 O O . SER A 1 141 ? -5.957 21.172 71.338 1.00 52.16 141 SER A O 1
ATOM 1151 N N . ARG A 1 142 ? -6.459 19.269 72.468 1.00 49.47 142 ARG A N 1
ATOM 1152 C CA . ARG A 1 142 ? -6.921 19.719 73.799 1.00 49.47 142 ARG A CA 1
ATOM 1153 C C . ARG A 1 142 ? -7.622 18.533 74.476 1.00 49.47 142 ARG A C 1
ATOM 1155 O O . ARG A 1 142 ? -8.652 18.078 73.990 1.00 49.47 142 ARG A O 1
ATOM 1162 N N . PRO A 1 143 ? -7.075 18.043 75.595 1.00 48.56 143 PRO A N 1
ATOM 1163 C CA . PRO A 1 143 ? -7.856 18.181 76.819 1.00 48.56 143 PRO A CA 1
ATOM 1164 C C . PRO A 1 143 ? -6.967 18.612 77.990 1.00 48.56 143 PRO A C 1
ATOM 1166 O O . PRO A 1 143 ? -5.879 18.079 78.188 1.00 48.56 143 PRO A O 1
ATOM 1169 N N . GLY A 1 144 ? -7.434 19.575 78.781 1.00 52.78 144 GLY A N 1
ATOM 1170 C CA . GLY A 1 144 ? -6.757 19.926 80.026 1.00 52.78 144 GLY A CA 1
ATOM 1171 C C . GLY A 1 144 ? -7.052 21.331 80.520 1.00 52.78 144 GLY A C 1
ATOM 1172 O O . GLY A 1 144 ? -6.138 22.139 80.620 1.00 52.78 144 GLY A O 1
ATOM 1173 N N . SER A 1 145 ? -8.309 21.629 80.842 1.00 50.28 145 SER A N 1
ATOM 1174 C CA . SER A 1 145 ? -8.596 22.690 81.808 1.00 50.28 145 SER A CA 1
ATOM 1175 C C . SER A 1 145 ? -9.971 22.498 82.438 1.00 50.28 145 SER A C 1
ATOM 1177 O O . SER A 1 145 ? -10.975 22.448 81.727 1.00 50.28 145 SER A O 1
ATOM 1179 N N . THR A 1 146 ? -9.947 22.504 83.773 1.00 50.81 146 THR A N 1
ATOM 1180 C CA . THR A 1 146 ? -11.027 22.890 84.691 1.00 50.81 146 THR A CA 1
ATOM 1181 C C . THR A 1 146 ? -11.881 21.757 85.266 1.00 50.81 146 THR A C 1
ATOM 1183 O O . THR A 1 146 ? -12.859 21.337 84.662 1.00 50.81 146 THR A O 1
ATOM 1186 N N . HIS A 1 147 ? -11.581 21.364 86.509 1.00 46.28 147 HIS A N 1
ATOM 1187 C CA . HIS A 1 147 ? -12.535 21.533 87.610 1.00 46.28 147 HIS A CA 1
ATOM 1188 C C . HIS A 1 147 ? -11.822 21.515 88.974 1.00 46.28 147 HIS A C 1
ATOM 1190 O O . HIS A 1 147 ? -11.171 20.526 89.283 1.00 46.28 147 HIS A O 1
ATOM 1196 N N . GLN A 1 148 ? -12.063 22.594 89.737 1.00 45.78 148 GLN A N 1
ATOM 1197 C CA . GLN A 1 148 ? -11.956 22.765 91.201 1.00 45.78 148 GLN A CA 1
ATOM 1198 C C . GLN A 1 148 ? -10.583 22.666 91.874 1.00 45.78 148 GLN A C 1
ATOM 1200 O O . GLN A 1 148 ? -9.852 21.679 91.670 1.00 45.78 148 GLN A O 1
#

Foldseek 3Di:
DDDDDDDDDDDDPPPPPDPDPLNPQWAWEFDDPVSPDTDTDDLVVQLVLLVQLVNDSVVSSVLSVVLSCVCVVVVRRYHYPVRSLVSSVVSCVVVPHDCSSSVSSVVVVVCVVVVDDDDDDDDDDPPPPPPPPDDDDDDDDDDDDDDD

Radius of gyration: 31.99 Å; Cα contacts (8 Å, |Δi|>4): 96; chains: 1; bounding box: 54×82×108 Å

Organism: Tetradesmus obliquus (NCBI:txid3088)

Mean predicted aligned error: 15.88 Å